Protein AF-A0A417CC57-F1 (afdb_monomer_lite)

Foldseek 3Di:
DPQAWDQPDVVQSKTWGQDPVRKIKIKTKDFQPDDQCPVVCNQFGIKMKIAIDDCVVDDLVRLQVLCVVPDVHLVRLCVVQPVCSVVVSRVSVSVPPPPPNIDIDPTDHPVVSVVVSVVVSVVD

Structure (mmCIF, N/CA/C/O backbone):
data_AF-A0A417CC57-F1
#
_entry.id   AF-A0A417CC57-F1
#
loop_
_atom_site.group_PDB
_atom_site.id
_atom_site.type_symbol
_atom_site.label_atom_id
_atom_site.label_alt_id
_atom_site.label_comp_id
_atom_site.label_asym_id
_atom_site.label_entity_id
_atom_site.label_seq_id
_atom_site.pdbx_PDB_ins_code
_atom_site.Cartn_x
_atom_site.Cartn_y
_atom_site.Cartn_z
_atom_site.occupancy
_atom_site.B_iso_or_equiv
_atom_site.auth_seq_id
_atom_site.auth_comp_id
_atom_site.auth_asym_id
_atom_site.auth_atom_id
_atom_site.pdbx_PDB_model_num
ATOM 1 N N . MET A 1 1 ? -8.918 -16.815 9.193 1.00 49.28 1 MET A N 1
ATOM 2 C CA . MET A 1 1 ? -9.272 -16.221 7.888 1.00 49.28 1 MET A CA 1
ATOM 3 C C . MET A 1 1 ? -8.307 -16.757 6.850 1.00 49.28 1 MET A C 1
ATOM 5 O O . MET A 1 1 ? -7.244 -17.224 7.245 1.00 49.28 1 MET A O 1
ATOM 9 N N . ARG A 1 2 ? -8.681 -16.807 5.568 1.00 51.59 2 ARG A N 1
ATOM 10 C CA . ARG A 1 2 ? -7.685 -17.107 4.538 1.00 51.59 2 ARG A CA 1
ATOM 11 C C . ARG A 1 2 ? -6.853 -15.854 4.322 1.00 51.59 2 ARG A C 1
ATOM 13 O O . ARG A 1 2 ? -7.408 -14.788 4.103 1.00 51.59 2 ARG A O 1
ATOM 20 N N . GLU A 1 3 ? -5.550 -16.030 4.424 1.00 75.44 3 GLU A N 1
ATOM 21 C CA . GLU A 1 3 ? -4.512 -15.054 4.120 1.00 75.44 3 GLU A CA 1
ATOM 22 C C . GLU A 1 3 ? -4.419 -14.868 2.592 1.00 75.44 3 GLU A C 1
ATOM 24 O O . GLU A 1 3 ? -3.422 -15.223 1.972 1.00 75.44 3 GLU A O 1
ATOM 29 N N . GLU A 1 4 ? -5.505 -14.410 1.969 1.00 91.31 4 GLU A N 1
ATOM 30 C CA . GLU A 1 4 ? -5.602 -14.182 0.524 1.00 91.31 4 GLU A CA 1
ATOM 31 C C . GLU A 1 4 ? -5.455 -12.684 0.224 1.00 91.31 4 GLU A C 1
ATOM 33 O O . GLU A 1 4 ? -5.968 -11.840 0.959 1.00 91.31 4 GLU A O 1
ATOM 38 N N . TRP A 1 5 ? -4.756 -12.361 -0.865 1.00 96.44 5 TRP A N 1
ATOM 39 C CA . TRP A 1 5 ? -4.707 -11.003 -1.403 1.00 96.44 5 TRP A CA 1
ATOM 40 C C . TRP A 1 5 ? -6.027 -10.658 -2.091 1.00 96.44 5 TRP A C 1
ATOM 42 O O . TRP A 1 5 ? -6.517 -11.415 -2.932 1.00 96.44 5 TRP A O 1
ATOM 52 N N . VAL A 1 6 ? -6.573 -9.491 -1.769 1.00 95.69 6 VAL A N 1
ATOM 53 C CA . VAL A 1 6 ? -7.797 -8.941 -2.352 1.00 95.69 6 VAL A CA 1
ATOM 54 C C . VAL A 1 6 ? -7.445 -7.654 -3.081 1.00 95.69 6 VAL A C 1
ATOM 56 O O . VAL A 1 6 ? -6.772 -6.800 -2.517 1.00 95.69 6 VAL A O 1
ATOM 59 N N . CYS A 1 7 ? -7.887 -7.515 -4.331 1.00 96.88 7 CYS A N 1
ATOM 60 C CA . CYS A 1 7 ? -7.740 -6.263 -5.071 1.00 96.88 7 CYS A CA 1
ATOM 61 C C . CYS A 1 7 ? -8.693 -5.217 -4.483 1.00 96.88 7 CYS A C 1
ATOM 63 O O . CYS A 1 7 ? -9.899 -5.473 -4.429 1.00 96.88 7 CYS A O 1
ATOM 65 N N . THR A 1 8 ? -8.158 -4.080 -4.038 1.00 95.94 8 THR A N 1
ATOM 66 C CA . THR A 1 8 ? -8.952 -2.981 -3.462 1.00 95.94 8 THR A CA 1
ATOM 67 C C . THR A 1 8 ? -9.111 -1.817 -4.440 1.00 95.94 8 THR A C 1
ATOM 69 O O . THR A 1 8 ? -10.182 -1.220 -4.487 1.00 95.94 8 THR A O 1
ATOM 72 N N . ASP A 1 9 ? -8.130 -1.607 -5.324 1.00 96.19 9 ASP A N 1
ATOM 73 C CA . ASP A 1 9 ? -8.224 -0.695 -6.467 1.00 96.19 9 ASP A CA 1
ATOM 74 C C . ASP A 1 9 ? -7.569 -1.318 -7.713 1.00 96.19 9 ASP A C 1
ATOM 76 O O . ASP A 1 9 ? -6.385 -1.655 -7.738 1.00 96.19 9 ASP A O 1
ATOM 80 N N . SER A 1 10 ? -8.348 -1.501 -8.780 1.00 95.88 10 SER A N 1
ATOM 81 C CA . SER A 1 10 ? -7.855 -2.102 -10.021 1.00 95.88 10 SER A CA 1
ATOM 82 C C . SER A 1 10 ? -7.005 -1.155 -10.868 1.00 95.88 10 SER A C 1
ATOM 84 O O . SER A 1 10 ? -6.175 -1.635 -11.642 1.00 95.88 10 SER A O 1
ATOM 86 N N . ASP A 1 11 ? -7.191 0.160 -10.737 1.00 94.50 11 ASP A N 1
ATOM 87 C CA . ASP A 1 11 ? -6.510 1.150 -11.578 1.00 94.50 11 ASP A CA 1
ATOM 88 C C . ASP A 1 11 ? -5.027 1.255 -11.194 1.00 94.50 11 ASP A C 1
ATOM 90 O O . ASP A 1 11 ? -4.138 1.223 -12.052 1.00 94.50 11 ASP A O 1
ATOM 94 N N . SER A 1 12 ? -4.752 1.261 -9.891 1.00 95.19 12 SER A N 1
ATOM 95 C CA . SER A 1 12 ? -3.414 1.163 -9.294 1.00 95.19 12 SER A CA 1
ATOM 96 C C . SER A 1 12 ? -2.943 -0.284 -9.100 1.00 95.19 12 SER A C 1
ATOM 98 O O . SER A 1 12 ? -1.825 -0.527 -8.644 1.00 95.19 12 SER A O 1
ATOM 100 N N . SER A 1 13 ? -3.767 -1.278 -9.458 1.00 97.19 13 SER A N 1
ATOM 101 C CA . SER A 1 13 ? -3.500 -2.684 -9.122 1.00 97.19 13 SER A CA 1
ATOM 102 C C . SER A 1 13 ? -3.124 -2.846 -7.644 1.00 97.19 13 SER A C 1
ATOM 104 O O . SER A 1 13 ? -2.186 -3.574 -7.317 1.00 97.19 13 SER A O 1
ATOM 106 N N . GLN A 1 14 ? -3.836 -2.134 -6.771 1.00 98.31 14 GLN A N 1
ATOM 107 C CA . GLN A 1 14 ? -3.682 -2.207 -5.332 1.00 98.31 14 GLN A CA 1
ATOM 108 C C . GLN A 1 14 ? -4.298 -3.499 -4.810 1.00 98.31 14 GLN A C 1
ATOM 110 O O . GLN A 1 14 ? -5.436 -3.859 -5.142 1.00 98.31 14 GLN A O 1
ATOM 115 N N . TYR A 1 15 ? -3.535 -4.199 -3.977 1.00 98.06 15 TYR A N 1
ATOM 116 C CA . TYR A 1 15 ? -3.997 -5.367 -3.248 1.00 98.06 15 TYR A CA 1
ATOM 117 C C . TYR A 1 15 ? -3.711 -5.212 -1.761 1.00 98.06 15 TYR A C 1
ATOM 119 O O . TYR A 1 15 ? -2.640 -4.754 -1.359 1.00 98.06 15 TYR A O 1
ATOM 127 N N . CYS A 1 16 ? -4.655 -5.687 -0.956 1.00 97.62 16 CYS A N 1
ATOM 128 C CA . CYS A 1 16 ? -4.553 -5.793 0.488 1.00 97.62 16 CYS A CA 1
ATOM 129 C C . CYS A 1 16 ? -4.605 -7.264 0.907 1.00 97.62 16 CYS A C 1
ATOM 131 O O . CYS A 1 16 ? -5.376 -8.058 0.360 1.00 97.62 16 CYS A O 1
ATOM 133 N N . LYS A 1 17 ? -3.810 -7.626 1.909 1.00 96.56 17 LYS A N 1
ATOM 134 C CA . LYS A 1 17 ? -3.887 -8.904 2.612 1.00 96.56 17 LYS A CA 1
ATOM 135 C C . LYS A 1 17 ? -4.032 -8.641 4.105 1.00 96.56 17 LYS A C 1
ATOM 137 O O . LYS A 1 17 ? -3.195 -7.960 4.692 1.00 96.56 17 LYS A O 1
ATOM 142 N N . ILE A 1 18 ? -5.062 -9.230 4.712 1.00 95.38 18 ILE A N 1
ATOM 143 C CA . ILE A 1 18 ? -5.242 -9.247 6.168 1.00 95.38 18 ILE A CA 1
ATOM 144 C C . ILE A 1 18 ? -4.490 -10.461 6.718 1.00 95.38 18 ILE A C 1
ATOM 146 O O . ILE A 1 18 ? -4.779 -11.608 6.357 1.00 95.38 18 ILE A O 1
ATOM 150 N N . ASN A 1 19 ? -3.511 -10.207 7.575 1.00 95.06 19 ASN A N 1
ATOM 151 C CA . ASN A 1 19 ? -2.680 -11.231 8.188 1.00 95.06 19 ASN A CA 1
ATOM 152 C C . ASN A 1 19 ? -3.396 -11.888 9.376 1.00 95.06 19 ASN A C 1
ATOM 154 O O . ASN A 1 19 ? -4.367 -11.370 9.931 1.00 95.06 19 ASN A O 1
ATOM 158 N N . SER A 1 20 ? -2.926 -13.068 9.780 1.00 92.06 20 SER A N 1
ATOM 159 C CA . SER A 1 20 ? -3.528 -13.823 10.887 1.00 92.06 20 SER A CA 1
ATOM 160 C C . SER A 1 20 ? -3.452 -13.129 12.251 1.00 92.06 20 SER A C 1
ATOM 162 O O . SER A 1 20 ? -4.244 -13.468 13.131 1.00 92.06 20 SER A O 1
ATOM 164 N N . ASP A 1 21 ? -2.543 -12.171 12.421 1.00 93.19 21 ASP A N 1
ATOM 165 C CA . ASP A 1 21 ? -2.403 -11.331 13.612 1.00 93.19 21 ASP A CA 1
ATOM 166 C C . ASP A 1 21 ? -3.256 -10.050 13.573 1.00 93.19 21 ASP A C 1
ATOM 168 O O . ASP A 1 21 ? -3.260 -9.307 14.547 1.00 93.19 21 ASP A O 1
ATOM 172 N N . GLY A 1 22 ? -4.022 -9.821 12.500 1.00 92.38 22 GLY A N 1
ATOM 173 C CA . GLY A 1 22 ? -4.868 -8.634 12.340 1.00 92.38 22 GLY A CA 1
ATOM 174 C C . GLY A 1 22 ? -4.168 -7.437 11.695 1.00 92.38 22 GLY A C 1
ATOM 175 O O . GLY A 1 22 ? -4.800 -6.400 11.520 1.00 92.38 22 GLY A O 1
ATOM 176 N N . THR A 1 23 ? -2.899 -7.579 11.307 1.00 96.75 23 THR A N 1
ATOM 177 C CA . THR A 1 23 ? -2.166 -6.550 10.559 1.00 96.75 23 THR A CA 1
ATOM 178 C C . THR A 1 23 ? -2.444 -6.627 9.060 1.00 96.75 23 THR A C 1
ATOM 180 O O . THR A 1 23 ? -2.983 -7.617 8.555 1.00 96.75 23 THR A O 1
ATOM 183 N N . TYR A 1 24 ? -2.047 -5.591 8.325 1.00 97.50 24 TYR A N 1
ATOM 184 C CA . TYR A 1 24 ? -2.332 -5.451 6.903 1.00 97.50 24 TYR A CA 1
ATOM 185 C C . TYR A 1 24 ? -1.046 -5.401 6.086 1.00 97.50 24 TYR A C 1
ATOM 187 O O . TYR A 1 24 ? -0.044 -4.803 6.475 1.00 97.50 24 TYR A O 1
ATOM 195 N N . SER A 1 25 ? -1.060 -6.031 4.919 1.00 97.69 25 SER A N 1
ATOM 196 C CA . SER A 1 25 ? -0.000 -5.909 3.921 1.00 97.69 25 SER A CA 1
ATOM 197 C C . SER A 1 25 ? -0.575 -5.351 2.635 1.00 97.69 25 SER A C 1
ATOM 199 O O . SER A 1 25 ? -1.605 -5.828 2.162 1.00 97.69 25 SER A O 1
ATOM 201 N N . PHE A 1 26 ? 0.108 -4.358 2.077 1.00 98.25 26 PHE A N 1
ATOM 202 C CA . PHE A 1 26 ? -0.316 -3.657 0.875 1.00 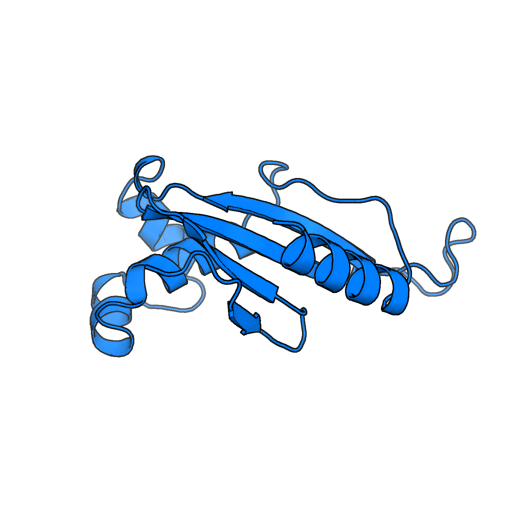98.25 26 PHE A CA 1
ATOM 203 C C . PHE A 1 26 ? 0.752 -3.703 -0.207 1.00 98.25 26 PHE A C 1
ATOM 205 O O . PHE A 1 26 ? 1.958 -3.729 0.069 1.00 98.25 26 PHE A O 1
ATOM 212 N N . ILE A 1 27 ? 0.278 -3.688 -1.447 1.00 98.50 27 ILE A N 1
ATOM 213 C CA . ILE A 1 27 ? 1.079 -3.523 -2.651 1.00 98.50 27 ILE A CA 1
ATOM 214 C C . ILE A 1 27 ? 0.265 -2.748 -3.686 1.00 98.50 27 ILE A C 1
ATOM 216 O O . ILE A 1 27 ? -0.895 -3.079 -3.894 1.00 98.50 27 ILE A O 1
ATOM 220 N N . GLU A 1 28 ? 0.863 -1.758 -4.346 1.00 98.19 28 GLU A N 1
ATOM 221 C CA . GLU A 1 28 ? 0.247 -1.011 -5.455 1.00 98.19 28 GLU A CA 1
ATOM 222 C C . GLU A 1 28 ? 1.295 -0.605 -6.499 1.00 98.19 28 GLU A C 1
ATOM 224 O O . GLU A 1 28 ? 2.492 -0.526 -6.195 1.00 98.19 28 GLU A O 1
ATOM 229 N N . LYS A 1 29 ? 0.852 -0.289 -7.720 1.00 96.56 29 LYS A N 1
ATOM 230 C CA . LYS A 1 29 ? 1.674 0.432 -8.696 1.00 96.56 29 LYS A CA 1
ATOM 231 C C . LYS A 1 29 ? 1.419 1.931 -8.567 1.00 96.56 29 LYS A C 1
ATOM 233 O O . LYS A 1 29 ? 0.288 2.396 -8.646 1.00 96.56 29 LYS A O 1
ATOM 238 N N . VAL A 1 30 ? 2.496 2.697 -8.450 1.00 95.12 30 VAL A N 1
ATOM 239 C CA . VAL A 1 30 ? 2.462 4.158 -8.371 1.00 95.12 30 VAL A CA 1
ATOM 240 C C . VAL A 1 30 ? 2.966 4.732 -9.681 1.00 95.12 30 VAL A C 1
ATOM 242 O O . VAL A 1 30 ? 4.073 4.413 -10.127 1.00 95.12 30 VAL A O 1
ATOM 245 N N . TRP A 1 31 ? 2.164 5.600 -10.291 1.00 92.00 31 TRP A N 1
ATOM 246 C CA . TRP A 1 31 ? 2.592 6.371 -11.449 1.00 92.00 31 TRP A CA 1
ATOM 247 C C . TRP A 1 31 ? 3.531 7.498 -11.012 1.00 92.00 31 TRP A C 1
ATOM 249 O O . TRP A 1 31 ? 3.172 8.384 -10.240 1.00 92.00 31 TRP A O 1
ATOM 259 N N . LEU A 1 32 ? 4.755 7.464 -11.523 1.00 87.31 32 LEU A N 1
ATOM 260 C CA . LEU A 1 32 ? 5.732 8.529 -11.389 1.00 87.31 32 LEU A CA 1
ATOM 261 C C . LEU A 1 32 ? 5.508 9.468 -12.575 1.00 87.31 32 LEU A C 1
ATOM 263 O O . LEU A 1 32 ? 5.881 9.127 -13.702 1.00 87.31 32 LEU A O 1
ATOM 267 N N . ASP A 1 33 ? 4.862 10.611 -12.323 1.00 73.44 33 ASP A N 1
ATOM 268 C CA . ASP A 1 33 ? 4.589 11.671 -13.305 1.00 73.44 33 ASP A CA 1
ATOM 269 C C . ASP A 1 33 ? 5.902 12.200 -13.905 1.00 73.44 33 ASP A C 1
ATOM 271 O O . ASP A 1 33 ? 6.524 13.162 -13.449 1.00 73.44 33 ASP A O 1
ATOM 275 N N . THR A 1 34 ? 6.387 11.473 -14.905 1.00 69.44 34 THR A N 1
ATOM 276 C CA . THR A 1 34 ? 7.649 11.717 -15.585 1.00 69.44 34 THR A CA 1
ATOM 277 C C . THR A 1 34 ? 7.370 12.589 -16.797 1.00 69.44 34 THR A C 1
ATOM 279 O O . THR A 1 34 ? 6.531 12.286 -17.649 1.00 69.44 34 THR A O 1
ATOM 282 N N . CYS A 1 35 ? 8.122 13.683 -16.925 1.00 63.44 35 CYS A N 1
ATOM 283 C CA . CYS A 1 35 ? 8.181 14.416 -18.182 1.00 63.44 35 CYS A CA 1
ATOM 284 C C . CYS A 1 35 ? 8.586 13.438 -19.295 1.00 63.44 35 CYS A C 1
ATOM 286 O O . CYS 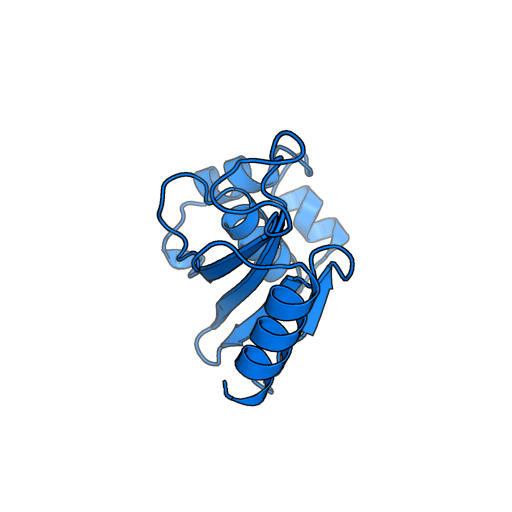A 1 35 ? 9.608 12.763 -19.175 1.00 63.44 35 CYS A O 1
ATOM 288 N N . LYS A 1 36 ? 7.796 13.363 -20.379 1.00 60.94 36 LYS A N 1
ATOM 289 C CA . LYS A 1 36 ? 8.069 12.488 -21.533 1.00 60.94 36 LYS A CA 1
ATOM 290 C C . LYS A 1 36 ? 9.554 12.505 -21.912 1.00 60.94 36 LYS A C 1
ATOM 292 O O . LYS A 1 36 ? 10.060 13.534 -22.360 1.00 60.94 36 LYS A O 1
ATOM 297 N N . GLY A 1 37 ? 10.191 11.339 -21.832 1.00 55.28 37 GLY A N 1
ATOM 298 C CA . GLY A 1 37 ? 11.540 11.129 -22.343 1.00 55.28 37 GLY A CA 1
ATOM 299 C C . GLY A 1 37 ? 12.655 11.601 -21.416 1.00 55.28 37 GLY A C 1
ATOM 300 O O . GLY A 1 37 ? 13.609 12.201 -21.916 1.00 55.28 37 GLY A O 1
ATOM 301 N N . ASP A 1 38 ? 12.578 11.309 -20.110 1.00 63.09 38 ASP A N 1
ATOM 302 C CA . ASP A 1 38 ? 13.793 11.304 -19.289 1.00 63.09 38 ASP A CA 1
ATOM 303 C C . ASP A 1 38 ? 14.830 10.402 -19.993 1.00 63.09 38 ASP A C 1
ATOM 305 O O . ASP A 1 38 ? 14.552 9.218 -20.222 1.00 63.09 38 ASP A O 1
ATOM 309 N N . PRO A 1 39 ? 15.997 10.935 -20.405 1.00 64.75 39 PRO A N 1
ATOM 310 C CA . PRO A 1 39 ? 16.980 10.181 -21.175 1.00 64.75 39 PRO A CA 1
ATOM 311 C C . PRO A 1 39 ? 17.454 8.897 -20.484 1.00 64.75 39 PRO A C 1
ATOM 313 O O . PRO A 1 39 ? 17.945 7.999 -21.168 1.00 64.75 39 PRO A O 1
ATOM 316 N N . GLY A 1 40 ? 17.338 8.814 -19.153 1.00 69.88 40 GLY A N 1
ATOM 317 C CA . GLY A 1 40 ? 17.687 7.617 -18.389 1.00 69.88 40 GLY A CA 1
ATOM 318 C C . GLY A 1 40 ? 16.651 6.495 -18.485 1.00 69.88 40 GLY A C 1
ATOM 319 O O . GL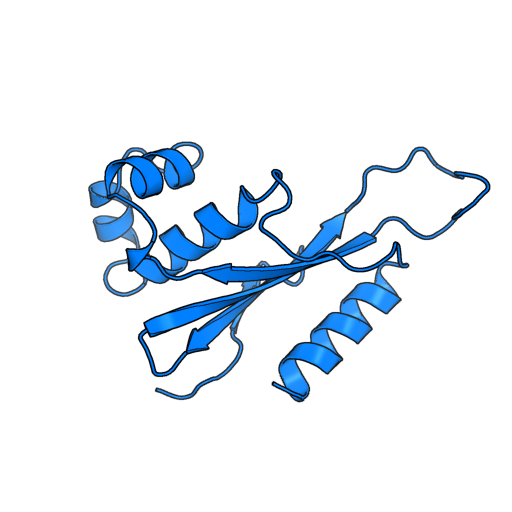Y A 1 40 ? 17.030 5.328 -18.408 1.00 69.88 40 GLY A O 1
ATOM 320 N N . TYR A 1 41 ? 15.372 6.836 -18.679 1.00 67.50 41 TYR A N 1
ATOM 321 C CA . TYR A 1 41 ? 14.238 5.913 -18.585 1.00 67.50 41 TYR A CA 1
ATOM 322 C C . TYR A 1 41 ? 13.062 6.371 -19.467 1.00 67.50 41 TYR A C 1
ATOM 324 O O . TYR A 1 41 ? 12.054 6.866 -18.965 1.00 67.50 41 TYR A O 1
ATOM 332 N N . PRO A 1 42 ? 13.165 6.230 -20.799 1.00 76.00 42 PRO A N 1
ATOM 333 C CA . PRO A 1 42 ? 12.206 6.828 -21.731 1.00 76.00 42 PRO A CA 1
ATOM 334 C C . PRO A 1 42 ? 10.789 6.237 -21.647 1.00 76.00 42 PRO A C 1
ATOM 336 O O . PRO A 1 42 ? 9.841 6.878 -22.099 1.00 76.00 42 PRO A O 1
ATOM 339 N N . ASP A 1 43 ? 10.652 5.026 -21.108 1.00 81.31 43 ASP A N 1
ATOM 340 C CA . ASP A 1 43 ? 9.423 4.233 -21.033 1.00 81.31 43 ASP A CA 1
ATOM 341 C C . ASP A 1 43 ? 9.084 3.745 -19.615 1.00 81.31 43 ASP A C 1
ATOM 343 O O . ASP A 1 43 ? 8.066 3.077 -19.426 1.00 81.31 43 ASP A O 1
ATOM 347 N N . LYS A 1 44 ? 9.904 4.086 -18.611 1.00 86.56 44 LYS A N 1
ATOM 348 C CA . LYS A 1 44 ? 9.642 3.712 -17.219 1.00 86.56 44 LYS A CA 1
ATOM 349 C C . LYS A 1 44 ? 9.010 4.877 -16.478 1.00 86.56 44 LYS A C 1
ATOM 351 O O . LYS A 1 44 ? 9.656 5.890 -16.234 1.00 86.56 44 LYS A O 1
ATOM 356 N N . SER A 1 45 ? 7.750 4.709 -16.110 1.00 91.62 45 SER A N 1
ATOM 357 C CA . SER A 1 45 ? 6.948 5.724 -15.423 1.00 91.62 45 SER A CA 1
ATOM 358 C C . SER A 1 45 ? 6.232 5.169 -14.199 1.00 91.62 45 SER A C 1
ATOM 360 O O . SER A 1 45 ? 5.325 5.815 -13.691 1.00 91.62 45 SER A O 1
ATOM 362 N N . TYR A 1 46 ? 6.593 3.971 -13.741 1.00 93.56 46 TYR A N 1
ATOM 363 C CA . TYR A 1 46 ? 5.961 3.331 -12.593 1.00 93.56 46 TYR A CA 1
ATOM 364 C C . TYR A 1 46 ? 7.000 2.840 -11.593 1.00 93.56 46 TYR A C 1
ATOM 366 O O . TYR A 1 46 ? 8.141 2.549 -11.948 1.00 93.56 46 TYR A O 1
ATOM 374 N N . THR A 1 47 ? 6.589 2.733 -10.338 1.00 94.94 47 THR A N 1
ATOM 375 C CA . THR A 1 47 ? 7.252 1.943 -9.296 1.00 94.94 47 THR A CA 1
ATOM 376 C C . THR A 1 47 ? 6.189 1.129 -8.567 1.00 94.94 47 THR A C 1
ATOM 378 O O . THR A 1 47 ? 5.007 1.461 -8.638 1.00 94.94 47 THR A O 1
ATOM 381 N N . VAL A 1 48 ? 6.586 0.065 -7.880 1.00 97.62 48 VAL A N 1
ATOM 382 C CA . VAL A 1 48 ? 5.695 -0.690 -7.002 1.00 97.62 48 VAL A CA 1
ATOM 383 C C . VAL A 1 48 ? 5.978 -0.284 -5.562 1.00 97.62 48 VAL A C 1
ATOM 385 O O . VAL A 1 48 ? 7.122 -0.366 -5.109 1.00 97.62 48 VAL A O 1
ATOM 388 N N . LYS A 1 49 ? 4.936 0.157 -4.854 1.00 97.94 49 LYS A N 1
ATOM 389 C CA . LYS A 1 49 ? 4.968 0.514 -3.433 1.00 97.94 49 LYS A CA 1
ATOM 390 C C . LYS A 1 49 ? 4.432 -0.657 -2.620 1.00 97.94 49 LYS A C 1
ATOM 392 O O . LYS A 1 49 ? 3.420 -1.245 -2.982 1.00 97.94 49 LYS A O 1
ATOM 397 N N . THR A 1 50 ? 5.101 -0.999 -1.524 1.00 97.94 50 THR A N 1
ATOM 398 C CA . THR A 1 50 ? 4.643 -2.019 -0.571 1.00 97.94 50 THR A CA 1
ATOM 399 C C . THR A 1 50 ? 4.809 -1.528 0.854 1.00 97.94 50 THR A C 1
ATOM 401 O O . THR A 1 50 ? 5.837 -0.921 1.171 1.00 97.94 50 THR A O 1
ATOM 404 N N . ALA A 1 51 ? 3.867 -1.863 1.727 1.00 98.00 51 ALA A N 1
ATOM 405 C CA . ALA A 1 51 ? 3.989 -1.588 3.150 1.00 98.00 51 ALA A CA 1
ATOM 406 C C . ALA A 1 51 ? 3.311 -2.660 4.000 1.00 98.00 51 ALA A C 1
ATOM 408 O O . ALA A 1 51 ? 2.478 -3.440 3.533 1.00 98.00 51 ALA A O 1
ATOM 409 N N . PHE A 1 52 ? 3.694 -2.659 5.269 1.00 97.06 52 PHE A N 1
ATOM 410 C CA . PHE A 1 52 ? 3.023 -3.369 6.339 1.00 97.06 52 PHE A CA 1
ATOM 411 C C . PHE A 1 52 ? 2.413 -2.320 7.266 1.00 97.06 52 PHE A C 1
ATOM 413 O O . PHE A 1 52 ? 3.112 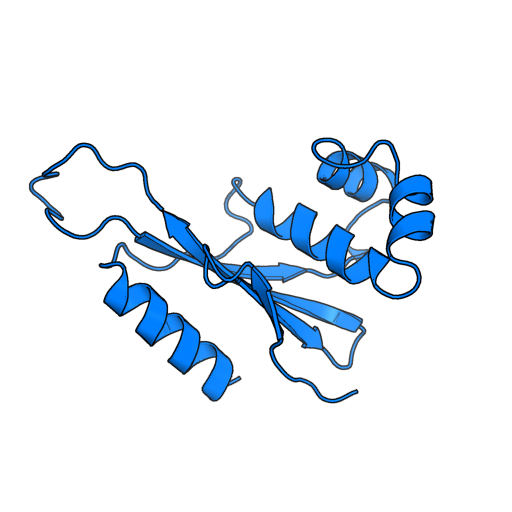-1.384 7.651 1.00 97.06 52 PHE A O 1
ATOM 420 N N . VAL A 1 53 ? 1.132 -2.464 7.590 1.00 98.00 53 VAL A N 1
ATOM 421 C CA . VAL A 1 53 ? 0.392 -1.526 8.435 1.00 98.00 53 VAL A CA 1
ATOM 422 C C . VAL A 1 53 ? -0.169 -2.287 9.625 1.00 98.00 53 VAL A C 1
ATOM 424 O O . VAL A 1 53 ? -0.988 -3.193 9.466 1.00 98.00 53 VAL A O 1
ATOM 427 N N . ASP A 1 54 ? 0.269 -1.899 10.815 1.00 97.81 54 ASP A N 1
ATOM 428 C CA . ASP A 1 54 ? -0.348 -2.283 12.077 1.00 97.81 54 ASP A CA 1
ATOM 429 C C . ASP A 1 54 ? -1.116 -1.072 12.611 1.00 97.81 54 ASP A C 1
ATOM 431 O O . ASP A 1 54 ? -0.535 -0.014 12.842 1.00 97.81 54 ASP A O 1
ATOM 435 N N . LEU A 1 55 ? -2.434 -1.193 12.772 1.00 97.38 55 LEU A N 1
ATOM 436 C CA . LEU A 1 55 ? -3.252 -0.084 13.265 1.00 97.38 55 LEU A CA 1
ATOM 437 C C . LEU A 1 55 ? -2.990 0.234 14.740 1.00 97.38 55 LEU A C 1
ATOM 439 O O . LEU A 1 55 ? -3.346 1.330 15.179 1.00 97.38 55 LEU A O 1
ATOM 443 N N . ASP A 1 56 ? -2.377 -0.678 15.495 1.00 97.62 56 ASP A N 1
ATOM 444 C CA . ASP A 1 56 ? -1.994 -0.433 16.885 1.00 97.62 56 ASP A CA 1
ATOM 445 C C . ASP A 1 56 ? -0.779 0.508 16.998 1.00 97.62 56 ASP A C 1
ATOM 447 O O . ASP A 1 56 ? -0.579 1.121 18.050 1.00 97.62 56 ASP A O 1
ATOM 451 N N . ASP A 1 57 ? -0.023 0.708 15.909 1.00 97.12 57 ASP A N 1
ATOM 452 C CA . ASP A 1 57 ? 1.063 1.699 15.835 1.00 97.12 57 ASP A CA 1
ATOM 453 C C . ASP A 1 57 ? 0.548 3.146 15.703 1.00 97.12 57 ASP A C 1
ATOM 455 O O . ASP A 1 57 ? 1.327 4.094 15.821 1.00 97.12 57 ASP A O 1
ATOM 459 N N . TYR A 1 58 ? -0.761 3.334 15.493 1.00 96.81 58 TYR A N 1
ATOM 460 C CA . TYR A 1 58 ? -1.383 4.637 15.266 1.00 96.81 58 TYR A CA 1
ATOM 461 C C . TYR A 1 58 ? -2.373 4.985 16.375 1.00 96.81 58 TYR A C 1
ATOM 463 O O . TYR A 1 58 ? -3.245 4.203 16.762 1.00 96.81 58 TYR A O 1
ATOM 471 N N . THR A 1 59 ? -2.308 6.224 16.848 1.00 97.62 59 THR A N 1
ATOM 472 C CA . THR A 1 59 ? -3.355 6.787 17.701 1.00 97.62 59 THR A CA 1
ATOM 473 C C . THR A 1 59 ? -4.647 7.003 16.909 1.00 97.62 59 THR A C 1
ATOM 475 O O . THR A 1 59 ? -4.625 7.201 15.696 1.00 97.62 59 THR A O 1
ATOM 478 N N . GLU A 1 60 ? -5.795 7.049 17.593 1.00 95.94 60 GLU A N 1
ATOM 479 C CA . GLU A 1 60 ? -7.078 7.358 16.935 1.00 95.94 60 GLU A CA 1
ATOM 480 C C . GLU A 1 60 ? -7.045 8.704 16.193 1.00 95.94 60 GLU A C 1
ATOM 482 O O . GLU A 1 60 ? -7.623 8.826 15.120 1.00 95.94 60 GLU A O 1
ATOM 487 N N . HIS A 1 61 ? -6.314 9.695 16.716 1.00 96.38 61 HIS A N 1
ATOM 488 C CA . HIS A 1 61 ? -6.151 10.981 16.039 1.00 96.38 61 HIS A CA 1
ATOM 489 C C . HIS A 1 61 ? -5.331 10.860 14.748 1.00 96.38 61 HIS A C 1
ATOM 491 O O . HIS A 1 61 ? -5.681 11.474 13.747 1.00 96.38 61 HIS A O 1
ATOM 497 N N . GLU A 1 62 ? -4.258 10.065 14.740 1.00 96.31 62 GLU A N 1
ATOM 498 C CA . GLU A 1 62 ? -3.474 9.822 13.523 1.00 96.31 62 GLU A CA 1
ATOM 499 C C . GLU A 1 62 ? -4.290 9.059 12.480 1.00 96.31 62 GLU A C 1
ATOM 501 O O . GLU A 1 62 ? -4.265 9.430 11.308 1.00 96.31 62 GLU A O 1
ATOM 506 N N . LYS A 1 63 ? -5.069 8.052 12.895 1.00 97.06 63 LYS A N 1
ATOM 507 C CA . LYS A 1 63 ? -6.009 7.355 12.004 1.00 97.06 63 LYS A CA 1
ATOM 508 C C . LYS A 1 63 ? -7.008 8.334 11.389 1.00 97.06 63 LYS A C 1
ATOM 510 O O . LYS A 1 63 ? -7.193 8.334 10.177 1.00 97.06 63 LYS A O 1
ATOM 515 N N . GLU A 1 64 ? -7.597 9.211 12.203 1.00 96.62 64 GLU A N 1
ATOM 516 C CA . GLU A 1 64 ? -8.546 10.227 11.741 1.00 96.62 64 GLU A CA 1
ATOM 517 C C . GLU A 1 64 ? -7.902 11.224 10.762 1.00 96.62 64 GLU A C 1
ATOM 519 O O . GLU A 1 64 ? -8.490 11.550 9.733 1.00 96.62 64 GLU A O 1
ATOM 524 N N . CYS A 1 65 ? -6.663 11.651 11.021 1.00 95.25 65 CYS A N 1
ATOM 525 C CA . CYS A 1 65 ? -5.909 12.502 10.101 1.00 95.25 65 CYS A CA 1
ATOM 526 C C . CYS A 1 65 ? -5.714 11.841 8.728 1.00 95.25 65 CYS A C 1
ATOM 528 O O . CYS A 1 65 ? -5.935 12.504 7.715 1.00 95.25 65 CYS A O 1
ATOM 530 N N . ASN A 1 66 ? -5.355 10.553 8.682 1.00 95.56 66 ASN A N 1
ATOM 531 C CA . ASN A 1 66 ? -5.112 9.838 7.422 1.00 95.56 66 ASN A CA 1
ATOM 532 C C . ASN A 1 66 ? -6.386 9.640 6.586 1.00 95.56 66 ASN A C 1
ATOM 534 O O . ASN A 1 66 ? -6.317 9.636 5.363 1.00 95.56 66 ASN A O 1
ATOM 538 N N . ILE A 1 67 ? -7.561 9.528 7.210 1.00 96.12 67 ILE A N 1
ATOM 539 C CA . ILE A 1 67 ? -8.829 9.383 6.471 1.00 96.12 67 ILE A CA 1
ATOM 540 C C . ILE A 1 67 ? -9.468 10.725 6.085 1.00 96.12 67 ILE A C 1
ATOM 542 O O . ILE A 1 67 ? -10.378 10.750 5.256 1.00 96.12 67 ILE A O 1
ATOM 546 N N . SER A 1 68 ? -9.013 11.840 6.671 1.00 94.62 68 SER A N 1
ATOM 547 C CA . SER A 1 68 ? -9.678 13.153 6.586 1.00 94.62 68 SER A CA 1
ATOM 548 C C . SER A 1 68 ? -9.763 13.752 5.175 1.00 94.62 68 SER A C 1
ATOM 550 O O . SER A 1 68 ? -10.561 14.657 4.932 1.00 94.62 68 SER A O 1
ATOM 552 N N . GLY A 1 69 ? -8.967 13.244 4.228 1.00 90.50 69 GLY A N 1
ATOM 553 C CA . GLY A 1 69 ? -9.068 13.608 2.813 1.00 90.50 69 GLY A CA 1
ATOM 554 C C . GLY A 1 69 ? -10.326 13.067 2.123 1.00 90.50 69 GLY A C 1
ATOM 555 O O . GLY A 1 69 ? -10.768 13.639 1.125 1.00 90.50 69 GLY A O 1
ATOM 556 N N . TYR A 1 70 ? -10.918 12.000 2.666 1.00 91.88 70 TYR A N 1
ATOM 557 C CA . TYR A 1 70 ? -12.013 11.250 2.044 1.00 91.88 70 TYR A CA 1
ATOM 558 C C . TYR A 1 70 ? -13.251 11.119 2.936 1.00 91.88 70 TYR A C 1
ATOM 560 O O . TYR A 1 70 ? -14.364 11.005 2.423 1.00 91.88 70 TYR A O 1
ATOM 568 N N . TYR A 1 71 ? -13.068 11.147 4.257 1.00 94.88 71 TYR A N 1
ATOM 569 C CA . TYR A 1 71 ? -14.115 10.903 5.244 1.00 94.88 71 TYR A CA 1
ATOM 570 C C . TYR A 1 71 ? -14.104 11.978 6.332 1.00 94.88 71 TYR A C 1
ATOM 572 O O . TYR A 1 71 ? -13.045 12.451 6.738 1.00 94.88 71 TYR A O 1
ATOM 580 N N . ASP A 1 72 ? -15.286 12.331 6.841 1.00 93.25 72 ASP A N 1
ATOM 581 C CA . ASP A 1 72 ? -15.432 13.390 7.849 1.00 93.25 72 ASP A CA 1
ATOM 582 C C . ASP A 1 72 ? -14.936 12.953 9.242 1.00 93.25 72 ASP A C 1
ATOM 584 O O . ASP A 1 72 ? -14.472 13.786 10.020 1.00 93.25 72 ASP A O 1
ATOM 588 N N . SER A 1 73 ? -15.068 11.663 9.576 1.00 95.12 73 SER A N 1
ATOM 589 C CA . SER A 1 73 ? -14.628 11.070 10.850 1.00 95.12 73 SER A CA 1
ATOM 590 C C . SER A 1 73 ? -14.542 9.540 10.788 1.00 95.12 73 SER A C 1
ATOM 592 O O . SER A 1 73 ? -15.157 8.906 9.924 1.00 95.12 73 SER A O 1
ATOM 594 N N . ILE A 1 74 ? -13.862 8.920 11.763 1.00 94.56 74 ILE A N 1
ATOM 595 C CA . ILE A 1 74 ? -13.826 7.450 11.912 1.00 94.56 74 ILE A CA 1
ATOM 596 C C . ILE A 1 74 ? -15.237 6.881 12.123 1.00 94.56 74 ILE A C 1
ATOM 598 O O . ILE A 1 74 ? -15.555 5.808 11.615 1.00 94.56 74 ILE A O 1
ATOM 602 N N . GLU A 1 75 ? -16.102 7.595 12.847 1.00 94.81 75 GLU A N 1
ATOM 603 C CA . GLU A 1 75 ? -17.492 7.177 13.064 1.00 94.81 75 GLU A CA 1
ATOM 604 C C . GLU A 1 75 ? -18.260 7.115 11.740 1.00 94.81 75 GLU A C 1
ATOM 606 O O . GLU A 1 75 ? -18.892 6.101 11.456 1.00 94.81 75 GLU A O 1
ATOM 611 N N . SER A 1 76 ? -18.132 8.142 10.889 1.00 94.00 76 SER A N 1
ATOM 612 C CA . SER A 1 76 ? -18.781 8.160 9.571 1.00 94.00 76 SER A CA 1
ATOM 613 C C . SER A 1 76 ? -18.296 7.020 8.668 1.00 94.00 76 SER A C 1
ATOM 615 O O . SER A 1 76 ? -19.087 6.390 7.972 1.00 94.00 76 SER A O 1
ATOM 617 N N . LEU A 1 77 ? -17.002 6.699 8.731 1.00 95.12 77 LEU A N 1
ATOM 618 C CA . LEU A 1 77 ? -16.402 5.591 7.996 1.00 95.12 77 LEU A CA 1
ATOM 619 C C . LEU A 1 77 ? -16.943 4.239 8.499 1.00 95.12 77 LEU A C 1
ATOM 621 O O . LEU A 1 77 ? -17.284 3.373 7.690 1.00 95.12 77 LEU A O 1
ATOM 625 N N . ARG A 1 78 ? -17.097 4.077 9.821 1.00 95.38 78 ARG A N 1
ATOM 626 C CA . ARG A 1 78 ? -17.708 2.894 10.457 1.00 95.38 78 ARG A CA 1
ATOM 627 C C . ARG A 1 78 ? -19.172 2.696 10.102 1.00 95.38 78 ARG A C 1
ATOM 629 O O . ARG A 1 78 ? -19.593 1.564 9.903 1.00 95.38 78 ARG A O 1
ATOM 636 N N . GLU A 1 79 ? -19.934 3.770 9.935 1.00 94.88 79 GLU A N 1
ATOM 637 C CA . GLU A 1 79 ? -21.321 3.673 9.468 1.00 94.88 79 GLU A CA 1
ATOM 638 C C . GLU A 1 79 ? -21.437 3.161 8.022 1.00 94.88 79 GLU A C 1
ATOM 640 O O . GLU A 1 79 ? -22.438 2.532 7.675 1.00 94.88 79 GLU A O 1
ATOM 645 N N . ILE A 1 80 ? -20.432 3.419 7.179 1.00 94.69 80 ILE A N 1
ATOM 646 C CA . ILE A 1 80 ? -20.433 3.023 5.763 1.00 94.69 80 ILE A CA 1
ATOM 647 C C . ILE A 1 80 ? -19.914 1.592 5.583 1.00 94.69 80 ILE A C 1
ATOM 649 O O . ILE A 1 80 ? -20.497 0.825 4.814 1.00 94.69 80 ILE A O 1
ATOM 653 N N . TYR A 1 81 ? -18.817 1.248 6.263 1.00 93.44 81 TYR A N 1
ATOM 654 C CA . TYR A 1 81 ? -18.052 0.026 5.992 1.00 93.44 81 TYR A CA 1
ATOM 655 C C . TYR A 1 81 ? -18.121 -1.038 7.094 1.00 93.44 81 TYR A C 1
ATOM 657 O O . TYR A 1 81 ? -17.719 -2.171 6.833 1.00 93.44 81 TYR A O 1
ATOM 665 N N . ASP A 1 82 ? -18.660 -0.717 8.274 1.00 93.81 82 ASP A N 1
ATOM 666 C CA . ASP A 1 82 ? -18.851 -1.647 9.398 1.00 93.81 82 ASP A CA 1
ATOM 667 C C . ASP A 1 82 ? -17.569 -2.448 9.716 1.00 93.81 82 ASP A C 1
ATOM 669 O O . ASP A 1 82 ? -16.525 -1.865 10.012 1.00 93.81 82 ASP A O 1
ATOM 673 N N . ASP A 1 83 ? -17.598 -3.777 9.589 1.00 89.44 83 ASP A N 1
ATOM 674 C CA . ASP A 1 83 ? -16.448 -4.654 9.847 1.00 89.44 83 ASP A CA 1
ATOM 675 C C . ASP A 1 83 ? -15.233 -4.401 8.922 1.00 89.44 83 ASP A C 1
ATOM 677 O O . ASP A 1 83 ? -14.125 -4.840 9.226 1.00 89.44 83 ASP A O 1
ATOM 681 N N . TYR A 1 84 ? -15.407 -3.703 7.794 1.00 92.00 84 TYR A N 1
ATOM 682 C CA . TYR A 1 84 ? -14.321 -3.397 6.849 1.00 92.00 84 TYR A CA 1
ATOM 683 C C . TYR A 1 84 ? -13.612 -2.073 7.140 1.00 92.00 84 TYR A C 1
ATOM 685 O O . TYR A 1 84 ? -12.626 -1.746 6.481 1.00 92.00 84 TYR A O 1
ATOM 693 N N . SER A 1 85 ? -14.083 -1.299 8.117 1.00 95.75 85 SER A N 1
ATOM 694 C CA . SER A 1 85 ? -13.553 0.035 8.398 1.00 95.75 85 SER A CA 1
ATOM 695 C C . SER A 1 85 ? -12.066 0.062 8.710 1.00 95.75 85 SER A C 1
ATOM 697 O O . SER A 1 85 ? -11.368 0.953 8.236 1.00 95.75 85 SER A O 1
ATOM 699 N N . ASP A 1 86 ? -11.567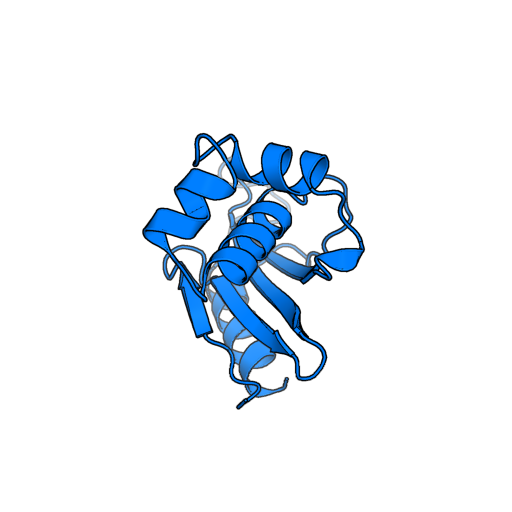 -0.920 9.453 1.00 96.69 86 ASP A N 1
ATOM 700 C CA . ASP A 1 86 ? -10.148 -0.988 9.801 1.00 96.69 86 ASP A CA 1
ATOM 701 C C . ASP A 1 86 ? -9.276 -1.226 8.556 1.00 96.69 86 ASP A C 1
ATOM 703 O O . ASP A 1 86 ? -8.226 -0.602 8.417 1.00 96.69 86 ASP A O 1
ATOM 707 N N . GLN A 1 87 ? -9.744 -2.032 7.595 1.00 96.50 87 GLN A N 1
ATOM 708 C CA . GLN A 1 87 ? -9.058 -2.200 6.312 1.00 96.50 87 GLN A CA 1
ATOM 709 C C . GLN A 1 87 ? -8.993 -0.875 5.540 1.00 96.50 87 GLN A C 1
ATOM 711 O O . GLN A 1 87 ? -7.934 -0.539 5.021 1.00 96.50 87 GLN A O 1
ATOM 716 N N . ILE A 1 88 ? -10.094 -0.114 5.499 1.00 97.25 88 ILE A N 1
ATOM 717 C CA . ILE A 1 88 ? -10.138 1.190 4.815 1.00 97.25 88 ILE A CA 1
ATOM 718 C C . ILE A 1 88 ? -9.217 2.205 5.506 1.00 97.25 88 ILE A C 1
ATOM 720 O O . ILE A 1 88 ? -8.513 2.953 4.837 1.00 97.25 88 ILE A O 1
ATOM 724 N N . ILE A 1 89 ? -9.165 2.218 6.842 1.00 97.81 89 ILE A N 1
ATOM 725 C CA . ILE A 1 89 ? -8.229 3.075 7.586 1.00 97.81 89 ILE A CA 1
ATOM 726 C C . ILE A 1 89 ? -6.781 2.697 7.246 1.00 97.81 89 ILE A C 1
ATOM 728 O O . ILE A 1 89 ? -5.964 3.579 6.986 1.00 97.81 89 ILE A O 1
ATOM 732 N N . ALA A 1 90 ? -6.463 1.399 7.226 1.00 97.88 90 ALA A N 1
ATOM 733 C CA . ALA A 1 90 ? -5.130 0.914 6.881 1.00 97.88 90 ALA A CA 1
ATOM 734 C C . ALA A 1 90 ? -4.742 1.256 5.429 1.00 97.88 90 ALA A C 1
ATOM 736 O O . ALA A 1 90 ? -3.587 1.589 5.169 1.00 97.88 90 ALA A O 1
ATOM 737 N N . GLU A 1 91 ? -5.707 1.217 4.509 1.00 97.44 91 GLU A N 1
ATOM 738 C CA . GLU A 1 91 ? -5.548 1.613 3.107 1.00 97.44 91 GLU A CA 1
ATOM 739 C C . GLU A 1 91 ? -5.246 3.112 2.978 1.00 97.44 91 GLU A C 1
ATOM 741 O O . GLU A 1 91 ? -4.224 3.468 2.398 1.00 97.44 91 GLU A O 1
ATOM 746 N N . CYS A 1 92 ? -6.027 3.991 3.621 1.00 96.75 92 CYS A N 1
ATOM 747 C CA . CYS A 1 92 ? -5.745 5.433 3.619 1.00 96.75 92 CYS A CA 1
ATOM 748 C C . CYS A 1 92 ? -4.364 5.757 4.214 1.00 96.75 92 CYS A C 1
ATOM 750 O O . CYS A 1 92 ? -3.638 6.594 3.684 1.00 96.75 92 CYS A O 1
ATOM 752 N N . ILE A 1 93 ? -3.971 5.073 5.296 1.00 97.44 93 ILE A N 1
ATOM 753 C CA . ILE A 1 93 ? -2.626 5.211 5.872 1.00 97.44 93 ILE A CA 1
ATOM 754 C C . ILE A 1 93 ? -1.560 4.822 4.840 1.00 97.44 93 ILE A C 1
ATOM 756 O O . ILE A 1 93 ? -0.591 5.556 4.662 1.00 97.44 93 ILE A O 1
ATOM 760 N N . PHE A 1 94 ? -1.721 3.681 4.161 1.00 97.75 94 PHE A N 1
ATOM 761 C CA . PHE A 1 94 ? -0.786 3.214 3.138 1.00 97.75 94 PHE A CA 1
ATOM 762 C C . PHE A 1 94 ? -0.663 4.188 1.961 1.00 97.75 94 PHE A C 1
ATOM 764 O O . PHE A 1 94 ? 0.447 4.443 1.486 1.00 97.75 94 PHE A O 1
ATOM 771 N N . GLU A 1 95 ? -1.775 4.736 1.482 1.00 94.38 95 GLU A N 1
ATOM 772 C CA . GLU A 1 95 ? -1.810 5.692 0.373 1.00 94.38 95 GLU A CA 1
ATOM 773 C C . GLU A 1 95 ? -1.016 6.967 0.702 1.00 94.38 95 GLU A C 1
ATOM 775 O O . GLU A 1 95 ? -0.206 7.409 -0.116 1.00 94.38 95 GLU A O 1
ATOM 780 N N . GLU A 1 96 ? -1.128 7.468 1.936 1.00 93.19 96 GLU A N 1
ATOM 781 C CA . GLU A 1 96 ? -0.441 8.674 2.420 1.00 93.19 96 GLU A CA 1
ATOM 782 C C . GLU A 1 96 ? 1.048 8.468 2.783 1.00 93.19 96 GLU A C 1
ATOM 784 O O . GLU A 1 96 ? 1.765 9.445 3.032 1.00 93.19 96 GLU A O 1
ATOM 789 N N . MET A 1 97 ? 1.569 7.227 2.769 1.00 93.69 97 MET A N 1
ATOM 790 C CA . MET A 1 97 ? 2.984 6.910 3.050 1.00 93.69 97 MET A CA 1
ATOM 791 C C . MET A 1 97 ? 3.946 7.468 1.983 1.00 93.69 97 MET A C 1
ATOM 793 O O . MET A 1 97 ? 4.467 6.753 1.122 1.00 93.69 97 MET A O 1
ATOM 797 N N . THR A 1 98 ? 4.231 8.764 2.070 1.00 87.38 98 THR A N 1
ATOM 798 C CA . THR A 1 98 ? 5.126 9.515 1.173 1.00 87.38 98 THR A CA 1
ATOM 799 C C . THR A 1 98 ? 6.434 9.945 1.850 1.00 87.38 98 THR A C 1
ATOM 801 O O . THR A 1 98 ? 7.293 10.573 1.231 1.00 87.38 98 THR A O 1
ATOM 804 N N . ASP A 1 99 ? 6.621 9.568 3.116 1.00 87.75 99 ASP A N 1
ATOM 805 C CA . ASP A 1 99 ? 7.747 9.941 3.980 1.00 87.75 99 ASP A CA 1
ATOM 806 C C . ASP A 1 99 ? 8.906 8.922 3.989 1.00 87.75 99 ASP A C 1
ATOM 808 O O . ASP A 1 99 ? 9.909 9.116 4.678 1.00 87.75 99 ASP A O 1
ATOM 812 N N . GLY A 1 100 ? 8.789 7.845 3.207 1.00 88.38 100 GLY A N 1
ATOM 813 C CA . GLY A 1 100 ? 9.768 6.757 3.143 1.00 88.38 100 GLY A CA 1
ATOM 814 C C . GLY A 1 100 ? 9.507 5.596 4.108 1.00 88.38 100 GLY A C 1
ATOM 815 O O . GLY A 1 100 ? 10.341 4.696 4.193 1.00 88.38 100 GLY A O 1
ATOM 816 N N . SER A 1 101 ? 8.371 5.588 4.812 1.00 91.94 101 SER A N 1
ATOM 817 C CA . SER A 1 101 ? 7.896 4.433 5.592 1.00 91.94 101 SER A CA 1
ATOM 818 C C . SER A 1 101 ? 7.540 3.223 4.714 1.00 91.94 101 SER A C 1
ATOM 820 O O . SER A 1 101 ? 7.762 2.079 5.115 1.00 91.94 101 SER A O 1
ATOM 822 N N . ALA A 1 102 ? 7.063 3.461 3.489 1.00 96.19 102 ALA A N 1
ATOM 823 C CA . ALA A 1 102 ? 6.828 2.419 2.496 1.00 96.19 102 ALA A CA 1
ATOM 824 C C . ALA A 1 102 ? 8.108 2.045 1.730 1.00 96.19 102 ALA A C 1
ATOM 826 O O . ALA A 1 102 ? 8.967 2.878 1.434 1.00 96.19 102 ALA A O 1
ATOM 827 N N . SER A 1 103 ? 8.209 0.772 1.344 1.00 96.75 103 SER A N 1
ATOM 828 C CA . SER A 1 103 ? 9.245 0.312 0.417 1.00 96.75 103 SER A CA 1
ATOM 829 C C . SER A 1 103 ? 8.801 0.539 -1.022 1.00 96.75 103 SER A C 1
ATOM 831 O O . SER A 1 103 ? 7.656 0.256 -1.367 1.00 96.75 103 SER A O 1
ATOM 833 N N . THR A 1 104 ? 9.721 0.987 -1.871 1.00 96.00 104 THR A N 1
ATOM 834 C CA . THR A 1 104 ? 9.490 1.145 -3.309 1.00 96.00 104 THR A CA 1
ATOM 835 C C . THR A 1 104 ? 10.540 0.391 -4.112 1.00 96.00 104 THR A C 1
ATOM 837 O O . THR A 1 104 ? 11.691 0.231 -3.694 1.00 96.00 104 THR A O 1
ATOM 840 N N . THR A 1 105 ? 10.142 -0.109 -5.275 1.00 95.38 105 THR A N 1
ATOM 841 C CA . THR A 1 105 ? 11.073 -0.698 -6.239 1.00 95.38 105 THR A CA 1
ATOM 842 C C . THR A 1 105 ? 11.781 0.387 -7.053 1.00 95.38 105 THR A C 1
ATOM 844 O O . THR A 1 105 ? 11.446 1.573 -7.001 1.00 95.38 105 THR A O 1
ATOM 847 N N . GLU A 1 106 ? 12.740 -0.023 -7.886 1.00 92.25 106 GLU A N 1
ATOM 848 C CA . GLU A 1 106 ? 13.225 0.838 -8.965 1.00 92.25 106 GLU A CA 1
ATOM 849 C C . GLU A 1 106 ? 12.107 1.195 -9.960 1.00 92.25 106 GLU A C 1
ATOM 851 O O . GLU A 1 106 ? 11.018 0.612 -9.942 1.00 92.25 106 GLU A O 1
ATOM 856 N N . MET A 1 107 ? 12.389 2.158 -10.838 1.00 91.88 107 MET A N 1
ATOM 857 C CA . MET A 1 107 ? 11.475 2.514 -11.917 1.00 91.88 107 MET A CA 1
ATOM 858 C C . MET A 1 107 ? 11.322 1.356 -12.906 1.00 91.88 107 MET A C 1
ATOM 860 O O . MET A 1 107 ? 12.296 0.685 -13.269 1.00 91.88 107 MET A O 1
ATOM 864 N N . MET A 1 108 ? 10.103 1.183 -13.402 1.00 93.19 108 MET A N 1
ATOM 865 C CA . MET A 1 108 ? 9.699 0.133 -14.329 1.00 93.19 108 MET A CA 1
ATOM 866 C C . MET A 1 108 ? 8.621 0.620 -15.305 1.00 93.19 108 MET A C 1
ATOM 868 O O . MET A 1 108 ? 8.004 1.676 -15.125 1.00 93.19 108 MET A O 1
ATOM 872 N N . THR A 1 109 ? 8.447 -0.125 -16.389 1.00 93.81 109 THR A N 1
ATOM 873 C CA . THR A 1 109 ? 7.297 0.019 -17.287 1.00 93.81 109 THR A CA 1
ATOM 874 C C . THR A 1 109 ? 6.021 -0.421 -16.564 1.00 93.81 109 THR A C 1
ATOM 876 O O . THR A 1 109 ? 6.079 -1.169 -15.588 1.00 93.81 109 THR A O 1
ATOM 879 N N . GLU A 1 110 ? 4.853 -0.007 -17.057 1.00 93.94 110 GLU A N 1
ATOM 880 C CA . GLU A 1 110 ? 3.572 -0.437 -16.476 1.00 93.94 110 GLU A CA 1
ATOM 881 C C . GLU A 1 110 ? 3.440 -1.965 -16.441 1.00 93.94 110 GLU A C 1
ATOM 883 O O . GLU A 1 110 ? 3.106 -2.545 -15.414 1.00 93.94 110 GLU A O 1
ATOM 888 N N . LYS A 1 111 ? 3.797 -2.631 -17.546 1.00 95.56 111 LYS A N 1
ATOM 889 C CA . LYS A 1 111 ? 3.736 -4.090 -17.640 1.00 95.56 111 LYS A CA 1
ATOM 890 C C . LYS A 1 111 ? 4.656 -4.775 -16.627 1.00 95.5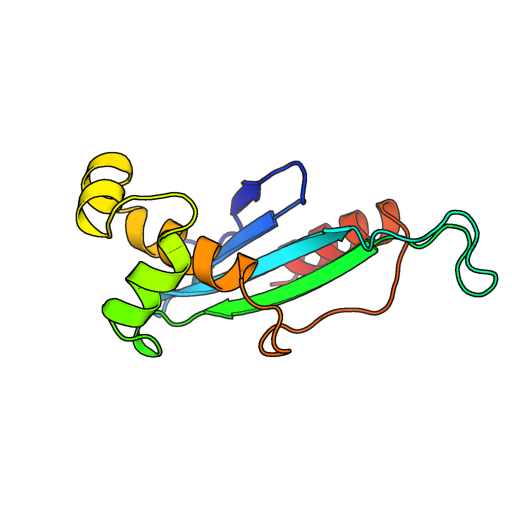6 111 LYS A C 1
ATOM 892 O O . LYS A 1 111 ? 4.268 -5.777 -16.040 1.00 95.56 111 LYS A O 1
ATOM 897 N N . GLU A 1 112 ? 5.873 -4.266 -16.445 1.00 96.81 112 GLU A N 1
ATOM 898 C CA . GLU A 1 112 ? 6.798 -4.805 -15.442 1.00 96.81 112 GLU A CA 1
ATOM 899 C C . GLU A 1 112 ? 6.246 -4.638 -14.019 1.00 96.81 112 GLU A C 1
ATOM 901 O O . GLU A 1 112 ? 6.432 -5.543 -13.206 1.00 96.81 112 GLU A O 1
ATOM 906 N N . ALA A 1 113 ? 5.537 -3.538 -13.732 1.00 97.38 113 ALA A N 1
ATOM 907 C CA . ALA A 1 113 ? 4.854 -3.340 -12.453 1.00 97.38 113 ALA A CA 1
ATOM 908 C C . ALA A 1 113 ? 3.724 -4.347 -12.252 1.00 97.38 113 ALA A C 1
ATOM 910 O O . ALA A 1 113 ? 3.698 -5.030 -11.229 1.00 97.38 113 ALA A O 1
ATOM 911 N N . ASP A 1 114 ? 2.847 -4.508 -13.243 1.00 97.38 114 ASP A N 1
ATOM 912 C CA . ASP A 1 114 ? 1.756 -5.480 -13.175 1.00 97.38 114 ASP A CA 1
ATOM 913 C C . ASP A 1 114 ? 2.305 -6.911 -12.990 1.00 97.38 114 ASP A C 1
ATOM 915 O O . ASP A 1 114 ? 1.878 -7.632 -12.086 1.00 97.38 114 ASP A O 1
ATOM 919 N N . ASP A 1 115 ? 3.310 -7.311 -13.782 1.00 98.00 115 ASP A N 1
ATOM 920 C CA . ASP A 1 115 ? 3.959 -8.626 -13.682 1.00 98.00 115 ASP A CA 1
ATOM 921 C C . ASP A 1 115 ? 4.623 -8.828 -12.300 1.00 98.00 115 ASP A C 1
ATOM 923 O O . ASP A 1 115 ? 4.556 -9.922 -11.727 1.00 98.00 115 ASP A O 1
ATOM 927 N N . TYR A 1 116 ? 5.243 -7.782 -11.736 1.00 98.06 116 TYR A N 1
ATOM 928 C CA . TYR A 1 116 ? 5.832 -7.817 -10.395 1.00 98.06 116 TYR A CA 1
ATOM 929 C C . TYR A 1 116 ? 4.768 -8.050 -9.322 1.00 98.06 116 TYR A C 1
ATOM 931 O O . TYR A 1 116 ? 4.945 -8.926 -8.473 1.00 98.06 116 TYR A O 1
ATOM 939 N N . ILE A 1 117 ? 3.665 -7.297 -9.365 1.00 98.25 117 ILE A N 1
ATOM 940 C CA . ILE A 1 117 ? 2.575 -7.402 -8.389 1.00 98.25 117 ILE A CA 1
ATOM 941 C C . ILE A 1 117 ? 1.964 -8.799 -8.441 1.00 98.25 117 ILE A C 1
ATOM 943 O O . ILE A 1 117 ? 1.861 -9.456 -7.407 1.00 98.25 117 ILE A O 1
ATOM 947 N N . GLN A 1 118 ? 1.644 -9.300 -9.639 1.00 97.62 118 GLN A N 1
ATOM 948 C CA . GLN A 1 118 ? 1.080 -10.643 -9.802 1.00 97.62 118 GLN A CA 1
ATOM 949 C C . GLN A 1 118 ? 2.012 -11.727 -9.257 1.00 97.62 118 GLN A C 1
ATOM 951 O O . GLN A 1 118 ? 1.568 -12.661 -8.587 1.00 97.62 118 GLN A O 1
ATOM 956 N N . LYS A 1 119 ? 3.322 -11.588 -9.487 1.00 97.44 119 LYS A N 1
ATOM 957 C CA . LYS A 1 119 ? 4.305 -12.489 -8.893 1.00 97.44 119 LYS A CA 1
ATOM 958 C C . LYS A 1 119 ? 4.301 -12.388 -7.365 1.00 97.44 119 LYS A C 1
ATOM 960 O O . LYS A 1 119 ? 4.209 -13.421 -6.705 1.00 97.44 119 LYS A O 1
ATOM 965 N N . TYR A 1 120 ? 4.357 -11.176 -6.814 1.00 96.44 120 TYR A N 1
ATOM 966 C CA . TYR A 1 120 ? 4.403 -10.923 -5.372 1.00 96.44 120 TYR A CA 1
ATOM 967 C C . TYR A 1 120 ? 3.226 -11.570 -4.636 1.00 96.44 120 TYR A C 1
ATOM 969 O O . TYR A 1 120 ? 3.447 -12.316 -3.684 1.00 96.44 120 TYR A O 1
ATOM 977 N N . ILE A 1 121 ? 1.998 -11.347 -5.116 1.00 95.62 121 ILE A N 1
ATOM 978 C CA . ILE A 1 121 ? 0.777 -11.872 -4.483 1.00 95.62 121 ILE A CA 1
ATOM 979 C C . ILE A 1 121 ? 0.589 -13.382 -4.690 1.00 95.62 121 ILE A C 1
ATOM 981 O O . ILE A 1 121 ? -0.172 -14.017 -3.969 1.00 95.62 121 ILE A O 1
ATOM 985 N N . SER A 1 122 ? 1.262 -13.978 -5.682 1.00 93.56 122 SER A N 1
ATOM 986 C CA . SER A 1 122 ? 1.241 -15.432 -5.899 1.00 93.56 122 SER A CA 1
ATOM 987 C C . SER A 1 122 ? 2.231 -16.193 -5.009 1.00 93.56 122 SER A C 1
ATOM 989 O O . SER A 1 122 ? 2.048 -17.385 -4.760 1.00 93.56 122 SER A O 1
ATOM 991 N N . GLU A 1 123 ? 3.290 -15.519 -4.551 1.00 90.62 123 GLU A N 1
ATOM 992 C CA . GLU A 1 123 ? 4.381 -16.106 -3.766 1.00 90.62 123 GLU A CA 1
ATOM 993 C C . GLU A 1 123 ? 4.237 -15.870 -2.250 1.00 90.62 123 GLU A C 1
ATOM 995 O O . GLU A 1 123 ? 4.970 -16.492 -1.475 1.00 90.62 123 GLU A O 1
ATOM 1000 N N . ARG A 1 124 ? 3.334 -14.980 -1.817 1.00 79.19 124 ARG A N 1
ATOM 1001 C CA . ARG A 1 124 ? 3.179 -14.514 -0.427 1.00 79.19 124 ARG A CA 1
ATOM 1002 C C . ARG A 1 124 ? 1.725 -14.493 -0.000 1.00 79.19 124 ARG A C 1
ATOM 1004 O O . ARG A 1 124 ? 1.465 -14.717 1.202 1.00 79.19 124 ARG A O 1
#

Radius of gyration: 15.67 Å; chains: 1; bounding box: 39×32×40 Å

pLDDT: mean 91.79, std 10.17, range [49.28, 98.5]

Sequence (124 aa):
MREEWVCTDSDSSQYCKINSDGTYSFIEKVWLDTCKGDPGYPDKSYTVKTAFVDLDDYTEHEKECNISGYYDSIESLREIYDDYSDQIIAECIFEEMTDGSASTTEMMTEKEADDYIQKYISER

Secondary structure (DSSP, 8-state):
----EEEEETTTTEEEEE-TTS-EEEEEEEE----TT-TT-SS--EEEEEEEE-GGGS-HHHHHHHHTTT-S-HHHHHHHHGGGHHHHHHHHHHHH--SS-SEE---B-HHHHHHHHHHHHHH-